Protein AF-A0A7J7FNK5-F1 (afdb_monomer_lite)

Radius of gyration: 16.7 Å; chains: 1; bounding box: 41×37×52 Å

Secondary structure (DSSP, 8-state):
---------------PPP-TT-SS------------TTS--EEEEEEEE--SS---GGGSEEEEEEEEEHHHHHTSGGGEEEEEPBPSPEEE-TTT--EEE---TTSPTT----EEEEE--------

Foldseek 3Di:
DDDDDDPPPDDDQDDFDDDPDDPDDDTPDDDDDDDDPPDFAKDKDWDWADPDPDPDRVVTHTLFMDIDTLCQQCVDVQSKDKDFGADADFDQDPPPSDTDGDPDVPDDPPDRSDIDMDHDDDDPPPD

Sequence (127 aa):
MAPRSTPHLLLQFGRTEVIDNTLNPDFVRKFIVDYFFEEKQNLRFDLYDVDSKSPDLSKHDFLGQAFCTLGEIVGSPGSRLEKPLMIGAFSLNSRTGKPMPAVSNGGVPGKKCGTIILSAEELSNCR

InterPro domains:
  IPR000008 C2 domain [PF00168] (13-76)
  IPR000008 C2 domain [PS50004] (1-85)
  IPR035892 C2 domain superfamily [G3DSA:2.60.40.150] (6-118)
  IPR035892 C2 domain superfamily [SSF49562] (12-86)
  IPR045052 Copine [PTHR10857] (10-126)

Organism: Diceros bicornis minor (NCBI:txid77932)

pLDDT: mean 79.08, std 20.93, range [33.34, 98.0]

Structure (mmCIF, N/CA/C/O backbone):
data_AF-A0A7J7FNK5-F1
#
_entry.id   AF-A0A7J7FNK5-F1
#
loop_
_atom_site.group_PDB
_atom_site.id
_atom_site.type_symbol
_atom_site.label_atom_id
_atom_site.label_alt_id
_atom_site.label_comp_id
_atom_site.label_asym_id
_atom_site.label_entity_id
_atom_site.label_seq_id
_atom_site.pdbx_PDB_ins_code
_atom_site.Cartn_x
_atom_site.Cartn_y
_atom_site.Cartn_z
_atom_site.occupancy
_atom_site.B_iso_or_equiv
_atom_site.auth_seq_id
_atom_site.auth_comp_id
_atom_site.auth_asym_id
_atom_site.auth_atom_id
_atom_site.pdbx_PDB_model_num
ATOM 1 N N . MET A 1 1 ? 14.054 -2.914 35.320 1.00 34.34 1 MET A N 1
ATOM 2 C CA . MET A 1 1 ? 14.992 -2.318 34.341 1.00 34.34 1 MET A CA 1
ATOM 3 C C . MET A 1 1 ? 14.877 -3.106 33.045 1.00 34.34 1 MET A C 1
ATOM 5 O O . MET A 1 1 ? 15.407 -4.203 32.983 1.00 34.34 1 MET A O 1
ATOM 9 N N . ALA A 1 2 ? 14.138 -2.610 32.052 1.00 33.34 2 ALA A N 1
ATOM 10 C CA . ALA A 1 2 ? 14.113 -3.215 30.716 1.00 33.34 2 ALA A CA 1
ATOM 11 C C . ALA A 1 2 ? 15.176 -2.523 29.841 1.00 33.34 2 ALA A C 1
ATOM 13 O O . ALA A 1 2 ? 15.239 -1.288 29.859 1.00 33.34 2 ALA A O 1
ATOM 14 N N . PRO A 1 3 ? 16.047 -3.254 29.124 1.00 47.50 3 PRO A N 1
ATOM 15 C CA . PRO A 1 3 ? 17.079 -2.623 28.321 1.00 47.50 3 PRO A CA 1
ATOM 16 C C . PRO A 1 3 ? 16.532 -2.181 26.953 1.00 47.50 3 PRO A C 1
ATOM 18 O O . PRO A 1 3 ? 15.909 -2.948 26.232 1.00 47.50 3 PRO A O 1
ATOM 21 N N . ARG A 1 4 ? 16.795 -0.908 26.641 1.00 41.38 4 ARG A N 1
ATOM 22 C CA . ARG A 1 4 ? 17.259 -0.344 25.358 1.00 41.38 4 ARG A CA 1
ATOM 23 C C . ARG A 1 4 ? 16.760 -1.010 24.060 1.00 41.38 4 ARG A C 1
ATOM 25 O O . ARG A 1 4 ? 17.286 -2.031 23.642 1.00 41.38 4 ARG A O 1
ATOM 32 N N . SER A 1 5 ? 15.845 -0.309 23.382 1.00 45.31 5 SER A N 1
ATOM 33 C CA . SER A 1 5 ? 15.759 -0.152 21.915 1.00 45.31 5 SER A CA 1
ATOM 34 C C . SER A 1 5 ? 16.302 -1.313 21.065 1.00 45.31 5 SER A C 1
ATOM 36 O O . SER A 1 5 ? 17.378 -1.210 20.473 1.00 45.31 5 SER A O 1
ATOM 38 N N . THR A 1 6 ? 15.540 -2.395 20.943 1.00 37.69 6 THR A N 1
ATOM 39 C CA . THR A 1 6 ? 15.701 -3.324 19.820 1.00 37.69 6 THR A CA 1
ATOM 40 C C . THR A 1 6 ? 15.291 -2.602 18.531 1.00 37.69 6 THR A C 1
ATOM 42 O O . THR A 1 6 ? 14.190 -2.041 18.506 1.00 37.69 6 THR A O 1
ATOM 45 N N . PRO A 1 7 ? 16.108 -2.584 17.459 1.00 42.12 7 PRO A N 1
ATOM 46 C CA . PRO A 1 7 ? 15.609 -2.168 16.154 1.00 42.12 7 PRO A CA 1
ATOM 47 C C . PRO A 1 7 ? 14.445 -3.100 15.820 1.00 42.12 7 PRO A C 1
ATOM 49 O O . PRO A 1 7 ? 14.579 -4.315 15.952 1.00 42.12 7 PRO A O 1
ATOM 52 N N . HIS A 1 8 ? 13.282 -2.543 15.490 1.00 47.66 8 HIS A N 1
ATOM 53 C CA . HIS A 1 8 ? 12.117 -3.333 15.112 1.00 47.66 8 HIS A CA 1
ATOM 54 C C . HIS A 1 8 ? 12.520 -4.264 13.959 1.00 47.66 8 HIS A C 1
ATOM 56 O O . HIS A 1 8 ? 12.704 -3.805 12.833 1.00 47.66 8 HIS A O 1
ATOM 62 N N . LEU A 1 9 ? 12.722 -5.551 14.256 1.00 58.06 9 LEU A N 1
ATOM 63 C CA . LEU A 1 9 ? 12.906 -6.602 13.263 1.00 58.06 9 LEU A CA 1
ATOM 64 C C . LEU A 1 9 ? 11.607 -6.661 12.465 1.00 58.06 9 LEU A C 1
ATOM 66 O O . LEU A 1 9 ? 10.619 -7.246 12.899 1.00 58.06 9 LEU A O 1
ATOM 70 N N . LEU A 1 10 ? 11.585 -5.970 11.331 1.00 67.62 10 LEU A N 1
ATOM 71 C CA . LEU A 1 10 ? 10.506 -6.086 10.368 1.00 67.62 10 LEU A CA 1
ATOM 72 C C . LEU A 1 10 ? 10.625 -7.472 9.741 1.00 67.62 10 LEU A C 1
ATOM 74 O O . LEU A 1 10 ? 11.564 -7.742 8.995 1.00 67.62 10 LEU A O 1
ATOM 78 N N . LEU A 1 11 ? 9.698 -8.359 10.088 1.00 82.50 11 LEU A N 1
ATOM 79 C CA . LEU A 1 11 ? 9.564 -9.648 9.427 1.00 82.50 11 LEU A CA 1
ATOM 80 C C . LEU A 1 11 ? 8.847 -9.431 8.093 1.00 82.50 11 LEU A C 1
ATOM 82 O O . LEU A 1 11 ? 7.787 -8.805 8.050 1.00 82.50 11 LEU A O 1
ATOM 86 N N . GLN A 1 12 ? 9.408 -9.958 7.007 1.00 88.19 12 GLN A N 1
ATOM 87 C CA . GLN A 1 12 ? 8.719 -9.947 5.724 1.00 88.19 12 GLN A CA 1
ATOM 88 C C . GLN A 1 12 ? 7.492 -10.865 5.800 1.00 88.19 12 GLN A C 1
ATOM 90 O O . GLN A 1 12 ? 7.631 -12.081 5.905 1.00 88.19 12 GLN A O 1
ATOM 95 N N . PHE A 1 13 ? 6.297 -10.277 5.719 1.00 92.38 13 PHE A N 1
ATOM 96 C CA . PHE A 1 13 ? 5.039 -11.027 5.710 1.00 92.38 13 PHE A CA 1
ATOM 97 C C . PHE A 1 13 ? 4.787 -11.722 4.365 1.00 92.38 13 PHE A C 1
ATOM 99 O O . PHE A 1 13 ? 4.307 -12.850 4.306 1.00 92.38 13 PHE A O 1
ATOM 106 N N . GLY A 1 14 ? 5.134 -11.058 3.264 1.00 94.06 14 GLY A N 1
ATOM 107 C CA . GLY A 1 14 ? 4.942 -11.600 1.929 1.00 94.06 14 GLY A CA 1
ATOM 108 C C . GLY A 1 14 ? 5.499 -10.696 0.837 1.00 94.06 14 GLY A C 1
ATOM 109 O O . GLY A 1 14 ? 6.154 -9.690 1.115 1.00 94.06 14 GLY A O 1
ATOM 110 N N . ARG A 1 15 ? 5.279 -11.095 -0.416 1.00 95.19 15 ARG A N 1
ATOM 111 C CA . ARG A 1 15 ? 5.664 -10.354 -1.622 1.00 95.19 15 ARG A CA 1
ATOM 112 C C . ARG A 1 15 ? 4.600 -10.569 -2.692 1.00 95.19 15 ARG A C 1
ATOM 114 O O . ARG A 1 15 ? 4.056 -11.671 -2.790 1.00 95.19 15 ARG A O 1
ATOM 121 N N . THR A 1 16 ? 4.284 -9.523 -3.442 1.00 96.06 16 THR A N 1
ATOM 122 C CA . THR A 1 16 ? 3.404 -9.604 -4.611 1.00 96.06 16 THR A CA 1
ATOM 123 C C . THR A 1 16 ? 4.135 -10.253 -5.786 1.00 96.06 16 THR A C 1
ATOM 125 O O . THR A 1 16 ? 5.338 -10.528 -5.729 1.00 96.06 16 THR A O 1
ATOM 128 N N . GLU A 1 17 ? 3.398 -10.516 -6.855 1.00 95.50 17 GLU A N 1
ATOM 129 C CA . GLU A 1 17 ? 3.953 -10.779 -8.174 1.00 95.50 17 GLU A CA 1
ATOM 130 C C . GLU A 1 17 ? 4.713 -9.564 -8.731 1.00 95.50 17 GLU A C 1
ATOM 132 O O . GLU A 1 17 ? 4.522 -8.424 -8.297 1.00 95.50 17 GLU A O 1
ATOM 137 N N . VAL A 1 18 ? 5.578 -9.835 -9.708 1.00 94.31 18 VAL A N 1
ATOM 138 C CA . VAL A 1 18 ? 6.236 -8.812 -10.526 1.00 94.31 18 VAL A CA 1
ATOM 139 C C . VAL A 1 18 ? 5.360 -8.562 -11.748 1.00 94.31 18 VAL A C 1
ATOM 141 O O . VAL A 1 18 ? 4.892 -9.518 -12.368 1.00 94.31 18 VAL A O 1
ATOM 144 N N . ILE A 1 19 ? 5.134 -7.292 -12.079 1.00 93.50 19 ILE A N 1
ATOM 145 C CA . ILE A 1 19 ? 4.358 -6.886 -13.252 1.00 93.50 19 ILE A CA 1
ATOM 146 C C . ILE A 1 19 ? 5.293 -6.143 -14.201 1.00 93.50 19 ILE A C 1
ATOM 148 O O . ILE A 1 19 ? 5.804 -5.077 -13.861 1.00 93.50 19 ILE A O 1
ATOM 152 N N . ASP A 1 20 ? 5.507 -6.711 -15.384 1.00 90.81 20 ASP A N 1
ATOM 153 C CA . ASP A 1 20 ? 6.451 -6.174 -16.362 1.00 90.81 20 ASP A CA 1
ATOM 154 C C . ASP A 1 20 ? 5.893 -4.925 -17.066 1.00 90.81 20 ASP A C 1
ATOM 156 O O . ASP A 1 20 ? 4.735 -4.890 -17.489 1.00 90.81 20 ASP A O 1
ATOM 160 N N . ASN A 1 21 ? 6.757 -3.926 -17.275 1.00 87.81 21 ASN A N 1
ATOM 161 C CA . ASN A 1 21 ? 6.528 -2.776 -18.162 1.00 87.81 21 ASN A CA 1
ATOM 162 C C . ASN A 1 21 ? 5.271 -1.933 -17.857 1.00 87.81 21 ASN A C 1
ATOM 164 O O . ASN A 1 21 ? 4.571 -1.501 -18.776 1.00 87.81 21 ASN A O 1
ATOM 168 N N . THR A 1 22 ? 4.992 -1.646 -16.581 1.00 90.81 22 THR A N 1
ATOM 169 C CA . THR A 1 22 ? 3.896 -0.746 -16.182 1.00 90.81 22 THR A CA 1
ATOM 170 C C . THR A 1 22 ? 4.341 0.320 -15.182 1.00 90.81 22 THR A C 1
ATOM 172 O O . THR A 1 22 ? 5.050 0.038 -14.223 1.00 90.81 22 THR A O 1
ATOM 175 N N . LEU A 1 23 ? 3.875 1.557 -15.380 1.00 89.88 23 LEU A N 1
ATOM 176 C CA . LEU A 1 23 ? 4.042 2.652 -14.413 1.00 89.88 23 LEU A CA 1
ATOM 177 C C . LEU A 1 23 ? 2.967 2.645 -13.314 1.00 89.88 23 LEU A C 1
ATOM 179 O O . LEU A 1 23 ? 3.118 3.330 -12.308 1.00 89.88 23 LEU A O 1
ATOM 183 N N . ASN A 1 24 ? 1.875 1.903 -13.518 1.00 93.12 24 ASN A N 1
ATOM 184 C CA . ASN A 1 24 ? 0.744 1.811 -12.596 1.00 93.12 24 ASN A CA 1
ATOM 185 C C . ASN A 1 24 ? 0.387 0.327 -12.405 1.00 93.12 24 ASN A C 1
ATOM 187 O O . ASN A 1 24 ? -0.592 -0.142 -12.990 1.00 93.12 24 ASN A O 1
ATOM 191 N N . PRO A 1 25 ? 1.223 -0.445 -11.687 1.00 94.44 25 PRO A N 1
ATOM 192 C CA . PRO A 1 25 ? 0.953 -1.855 -11.438 1.00 94.44 25 PRO A CA 1
ATOM 193 C C . PRO A 1 25 ? -0.321 -2.033 -10.604 1.00 94.44 25 PRO A C 1
ATOM 195 O O . PRO A 1 25 ? -0.513 -1.339 -9.606 1.00 94.44 25 PRO A O 1
ATOM 198 N N . ASP A 1 26 ? -1.161 -2.986 -11.006 1.00 96.00 26 ASP A N 1
ATOM 199 C CA . ASP A 1 26 ? -2.331 -3.440 -10.250 1.00 96.00 26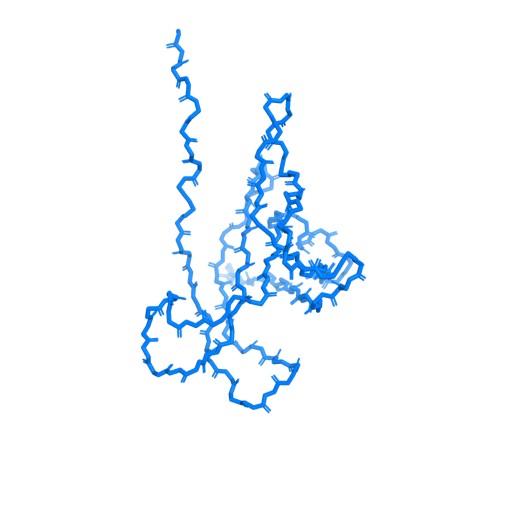 ASP A CA 1
ATOM 200 C C . ASP A 1 26 ? -2.098 -4.888 -9.809 1.00 96.00 26 ASP A C 1
ATOM 202 O O . ASP A 1 26 ? -2.088 -5.806 -10.631 1.00 96.00 26 ASP A O 1
ATOM 206 N N . PHE A 1 27 ? -1.809 -5.075 -8.520 1.00 96.31 27 PHE A N 1
ATOM 207 C CA . PHE A 1 27 ? -1.425 -6.371 -7.965 1.00 96.31 27 PHE A CA 1
ATOM 208 C C . PHE A 1 27 ? -2.661 -7.200 -7.616 1.00 96.31 27 PHE A C 1
ATOM 210 O O . PHE A 1 27 ? -3.535 -6.769 -6.867 1.00 96.31 27 PHE A O 1
ATOM 217 N N . VAL A 1 28 ? -2.691 -8.439 -8.092 1.00 95.75 28 VAL A N 1
ATOM 218 C CA . VAL A 1 28 ? -3.774 -9.397 -7.865 1.00 95.75 28 VAL A CA 1
ATOM 219 C C . VAL A 1 28 ? -3.553 -10.188 -6.576 1.00 95.75 28 VAL A C 1
ATOM 221 O O . VAL A 1 28 ? -4.516 -10.628 -5.939 1.00 95.75 28 VAL A O 1
ATOM 224 N N . ARG A 1 29 ? -2.296 -10.397 -6.157 1.00 95.38 29 ARG A N 1
ATOM 225 C CA . ARG A 1 29 ? -2.000 -11.151 -4.934 1.00 95.38 29 ARG A CA 1
ATOM 226 C C . ARG A 1 29 ? -2.540 -10.440 -3.690 1.00 95.38 29 ARG A C 1
ATOM 228 O O . ARG A 1 29 ? -2.089 -9.359 -3.325 1.00 95.38 29 ARG A O 1
ATOM 235 N N . LYS A 1 30 ? -3.438 -11.123 -2.977 1.00 94.94 30 LYS A N 1
ATOM 236 C CA . LYS A 1 30 ? -3.984 -10.696 -1.682 1.00 94.94 30 LYS A CA 1
ATOM 237 C C . LYS A 1 30 ? -3.220 -11.330 -0.513 1.00 94.94 30 LYS A C 1
ATOM 239 O O . LYS A 1 30 ? -2.709 -12.448 -0.622 1.00 94.94 30 LYS A O 1
ATOM 244 N N . PHE A 1 31 ? -3.177 -10.626 0.616 1.00 95.31 31 PHE A N 1
ATOM 245 C CA . PHE A 1 31 ? -2.603 -11.098 1.878 1.00 95.31 31 PHE A CA 1
ATOM 246 C C . PHE A 1 31 ? -3.714 -11.265 2.914 1.00 95.31 31 PHE A C 1
ATOM 248 O O . PHE A 1 31 ? -4.497 -10.343 3.126 1.00 95.31 31 PHE A O 1
ATOM 255 N N . ILE A 1 32 ? -3.776 -12.433 3.555 1.00 95.12 32 ILE A N 1
ATOM 256 C CA . ILE A 1 32 ? -4.713 -12.698 4.653 1.00 95.12 32 ILE A CA 1
ATOM 257 C C . ILE A 1 32 ? -4.026 -12.288 5.949 1.00 95.12 32 ILE A C 1
ATOM 259 O O . ILE A 1 32 ? -2.962 -12.818 6.259 1.00 95.12 32 ILE A O 1
ATOM 263 N N . VAL A 1 33 ? -4.612 -11.343 6.677 1.00 93.00 33 VAL A N 1
ATOM 264 C CA . VAL A 1 33 ? -4.069 -10.828 7.937 1.00 93.00 33 VAL A CA 1
ATOM 265 C C . VAL A 1 33 ? -5.194 -10.780 8.959 1.00 93.00 33 VAL A C 1
ATOM 267 O O . VAL A 1 33 ? -6.239 -10.190 8.689 1.00 93.00 33 VAL A O 1
ATOM 270 N N . ASP A 1 34 ? -4.973 -11.380 10.126 1.00 93.31 34 ASP A N 1
ATOM 271 C CA . ASP A 1 34 ? -5.909 -11.285 11.244 1.00 93.31 34 ASP A CA 1
ATOM 272 C C . ASP A 1 34 ? -5.933 -9.850 11.776 1.00 93.31 34 ASP A C 1
ATOM 274 O O . ASP A 1 34 ? -4.881 -9.251 12.013 1.00 93.31 34 ASP A O 1
ATOM 278 N N . TYR A 1 35 ? -7.126 -9.288 11.955 1.00 93.06 35 TYR A N 1
ATOM 279 C CA . TYR A 1 35 ? -7.305 -7.935 12.473 1.00 93.06 35 TYR A CA 1
ATOM 280 C C . TYR A 1 35 ? -7.675 -7.965 13.960 1.00 93.06 35 TYR A C 1
ATOM 282 O O . TYR A 1 35 ? -8.698 -8.537 14.333 1.00 93.06 35 TYR A O 1
ATOM 290 N N . PHE A 1 36 ? -6.863 -7.304 14.788 1.00 94.12 36 PHE A N 1
ATOM 291 C CA . PHE A 1 36 ? -7.090 -7.131 16.225 1.00 94.12 36 PHE A CA 1
ATOM 292 C C . PHE A 1 36 ? -7.309 -5.641 16.514 1.00 94.12 36 PHE A C 1
ATOM 294 O O . PHE A 1 36 ? -6.386 -4.833 16.394 1.00 94.12 36 PHE A O 1
ATOM 301 N N . PHE A 1 37 ? -8.540 -5.250 16.858 1.00 91.31 37 PHE A N 1
ATOM 302 C CA . PHE A 1 37 ? -8.924 -3.837 16.997 1.00 91.31 37 PHE A CA 1
ATOM 303 C C . PHE A 1 37 ? -8.243 -3.142 18.186 1.00 91.31 37 PHE A C 1
ATOM 305 O O . PHE A 1 37 ? -8.092 -1.920 18.203 1.00 91.31 37 PHE A O 1
ATOM 312 N N . GLU A 1 38 ? -7.839 -3.921 19.183 1.00 92.44 38 GLU A N 1
ATOM 313 C CA . GLU A 1 38 ? -7.136 -3.496 20.383 1.00 92.44 38 GLU A CA 1
ATOM 314 C C . GLU A 1 38 ? -5.623 -3.321 20.166 1.00 92.44 38 GLU A C 1
ATOM 316 O O . GLU A 1 38 ? -4.955 -2.696 20.995 1.00 92.44 38 GLU A O 1
ATOM 321 N N . GLU A 1 39 ? -5.075 -3.826 19.053 1.00 91.38 39 GLU A N 1
ATOM 322 C CA . GLU A 1 39 ? -3.643 -3.792 18.767 1.00 91.38 39 GLU A CA 1
ATOM 323 C C . GLU A 1 39 ? -3.266 -2.804 17.661 1.00 91.38 39 GLU A C 1
ATOM 325 O O . GLU A 1 39 ? -3.925 -2.636 16.633 1.00 91.38 39 GLU A O 1
ATOM 330 N N . LYS A 1 40 ? -2.095 -2.179 17.822 1.00 92.62 40 LYS A N 1
ATOM 331 C CA . LYS A 1 40 ? -1.491 -1.369 16.764 1.00 92.62 40 LYS A CA 1
ATOM 332 C C . LYS A 1 40 ? -0.633 -2.238 15.842 1.00 92.62 40 LYS A C 1
ATOM 334 O O . LYS A 1 40 ? 0.584 -2.325 16.002 1.00 92.62 40 LYS A O 1
ATOM 339 N N . GLN A 1 41 ? -1.268 -2.826 14.836 1.00 94.12 41 GLN A N 1
ATOM 340 C CA . GLN A 1 41 ? -0.608 -3.665 13.833 1.00 94.12 41 GLN A CA 1
ATOM 341 C C . GLN A 1 41 ? 0.069 -2.795 12.757 1.00 94.12 41 GLN A C 1
ATOM 343 O O . GLN A 1 41 ? -0.588 -2.315 11.834 1.00 94.12 41 GLN A O 1
ATOM 348 N N . ASN A 1 42 ? 1.373 -2.533 12.900 1.00 94.06 42 ASN A N 1
ATOM 349 C CA . ASN A 1 42 ? 2.141 -1.694 11.968 1.00 94.06 42 ASN A CA 1
ATOM 350 C C . ASN A 1 42 ? 2.520 -2.468 10.695 1.00 94.06 42 ASN A C 1
ATOM 352 O O . ASN A 1 42 ? 3.096 -3.550 10.776 1.00 94.06 42 ASN A O 1
ATOM 356 N N . LEU A 1 43 ? 2.281 -1.865 9.533 1.00 94.56 43 LEU A N 1
ATOM 357 C CA . LEU A 1 43 ? 2.605 -2.389 8.211 1.00 94.56 43 LEU A CA 1
ATOM 358 C C . LEU A 1 43 ? 3.590 -1.461 7.495 1.00 94.56 43 LEU A C 1
ATOM 360 O O . LEU A 1 43 ? 3.494 -0.231 7.565 1.00 94.56 43 LEU A O 1
ATOM 364 N N . ARG A 1 44 ? 4.529 -2.074 6.776 1.00 94.12 44 ARG A N 1
ATOM 365 C CA . ARG A 1 44 ? 5.474 -1.397 5.890 1.00 94.12 44 ARG A CA 1
ATOM 366 C C . ARG A 1 44 ? 5.399 -2.034 4.512 1.00 94.12 44 ARG A C 1
ATOM 368 O O . ARG A 1 44 ? 5.462 -3.254 4.396 1.00 94.12 44 ARG A O 1
ATOM 375 N N . PHE A 1 45 ? 5.317 -1.190 3.497 1.00 94.94 45 PHE A N 1
ATOM 376 C CA . PHE A 1 45 ? 5.319 -1.580 2.096 1.00 94.94 45 PHE A CA 1
ATOM 377 C C . PHE A 1 45 ? 6.558 -0.984 1.446 1.00 94.94 45 PHE A C 1
ATOM 379 O O . PHE A 1 45 ? 6.721 0.234 1.484 1.00 94.94 45 PHE A O 1
ATOM 386 N N . ASP A 1 46 ? 7.401 -1.833 0.866 1.00 93.81 46 ASP A N 1
ATOM 387 C CA . ASP A 1 46 ? 8.592 -1.435 0.119 1.00 93.81 46 ASP A CA 1
ATOM 388 C C . ASP A 1 46 ? 8.372 -1.771 -1.361 1.00 93.81 46 ASP A C 1
ATOM 390 O O . ASP A 1 46 ? 8.032 -2.908 -1.696 1.00 93.81 46 ASP A O 1
ATOM 394 N N . LEU A 1 47 ? 8.538 -0.780 -2.238 1.00 93.12 47 LEU A N 1
ATOM 395 C CA . LEU A 1 47 ? 8.393 -0.919 -3.686 1.00 93.12 47 LEU A CA 1
ATOM 396 C C . LEU A 1 47 ? 9.762 -0.921 -4.362 1.00 93.12 47 LEU A C 1
ATOM 398 O O . LEU A 1 47 ? 10.631 -0.110 -4.036 1.00 93.12 47 LEU A O 1
ATOM 402 N N . TYR A 1 48 ? 9.909 -1.812 -5.337 1.00 92.44 48 TYR A N 1
ATOM 403 C CA . TYR A 1 48 ? 11.137 -2.015 -6.094 1.00 92.44 48 TYR A CA 1
ATOM 404 C C . TYR A 1 48 ? 10.833 -2.107 -7.588 1.00 92.44 48 TYR A C 1
ATOM 406 O O . TYR A 1 48 ? 9.818 -2.697 -7.962 1.00 92.44 48 TYR A O 1
ATOM 414 N N . ASP A 1 49 ? 11.726 -1.562 -8.407 1.00 90.94 49 ASP A N 1
ATOM 415 C CA . ASP A 1 49 ? 11.812 -1.833 -9.839 1.00 90.94 49 ASP A CA 1
ATOM 416 C C . ASP A 1 49 ? 12.673 -3.081 -10.054 1.00 90.94 49 ASP A C 1
ATOM 418 O O . ASP A 1 49 ? 13.762 -3.212 -9.492 1.00 90.94 49 ASP A O 1
ATOM 422 N N . VAL A 1 50 ? 12.140 -4.060 -10.779 1.00 91.75 50 VAL A N 1
ATOM 423 C CA . VAL A 1 50 ? 12.722 -5.403 -10.853 1.00 91.75 50 VAL A CA 1
ATOM 424 C C . VAL A 1 50 ? 13.500 -5.558 -12.155 1.00 91.75 50 VAL A C 1
ATOM 426 O O . VAL A 1 50 ? 12.953 -5.952 -13.179 1.00 91.75 50 VAL A O 1
ATOM 429 N N . ASP A 1 51 ? 14.813 -5.343 -12.089 1.00 85.00 51 ASP A N 1
ATOM 430 C CA . ASP A 1 51 ? 15.703 -5.420 -13.264 1.00 85.00 51 ASP A CA 1
ATOM 431 C C . ASP A 1 51 ? 16.148 -6.840 -13.650 1.00 85.00 51 ASP A C 1
ATOM 433 O O . ASP A 1 51 ? 16.804 -7.062 -14.671 1.00 85.00 51 ASP A O 1
ATOM 437 N N . SER A 1 52 ? 15.875 -7.836 -12.803 1.00 89.44 52 SER A N 1
ATOM 438 C CA . SER A 1 52 ? 16.355 -9.202 -13.017 1.00 89.44 52 SER A CA 1
ATOM 439 C C . SER A 1 52 ? 15.448 -10.251 -12.386 1.00 89.44 52 SER A C 1
ATOM 441 O O . SER A 1 52 ? 14.596 -9.958 -11.557 1.00 89.44 52 SER A O 1
ATOM 443 N N . LYS A 1 53 ? 15.678 -11.524 -12.719 1.00 86.69 53 LYS A N 1
ATOM 444 C CA . LYS A 1 53 ? 14.968 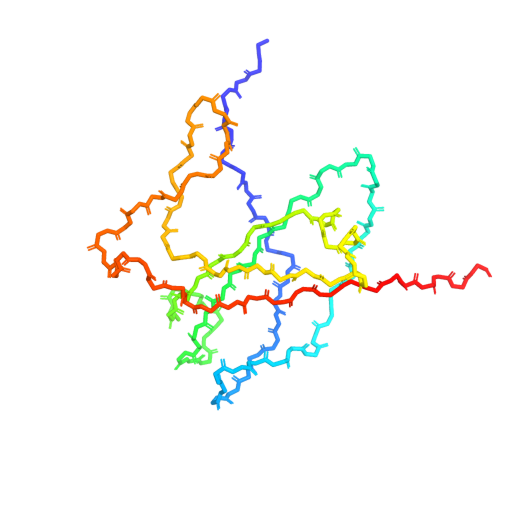-12.658 -12.100 1.00 86.69 53 LYS A CA 1
ATOM 445 C C . LYS A 1 53 ? 15.494 -13.025 -10.705 1.00 86.69 53 LYS A C 1
ATOM 447 O O . LYS A 1 53 ? 15.097 -14.051 -10.156 1.00 86.69 53 LYS A O 1
ATOM 452 N N . SER A 1 54 ? 16.450 -12.270 -10.156 1.00 91.00 54 SER A N 1
ATOM 453 C CA . SER A 1 54 ? 17.005 -12.574 -8.838 1.00 91.00 54 SER A CA 1
ATOM 454 C C . SER A 1 54 ? 15.954 -12.303 -7.756 1.00 91.00 54 SER A C 1
ATOM 456 O O . SER A 1 54 ? 15.259 -11.305 -7.834 1.00 91.00 54 SER A O 1
ATOM 458 N N . PRO A 1 55 ? 15.824 -13.144 -6.718 1.00 86.81 55 PRO A N 1
ATOM 459 C CA . PRO A 1 55 ? 14.948 -12.822 -5.589 1.00 86.81 55 PRO A CA 1
ATOM 460 C C . PRO A 1 55 ? 15.558 -11.768 -4.646 1.00 86.81 55 PRO A C 1
ATOM 462 O O . PRO A 1 55 ? 14.860 -11.244 -3.774 1.00 86.81 55 PRO A O 1
ATOM 465 N N . ASP A 1 56 ? 16.853 -11.487 -4.806 1.00 88.75 56 ASP A N 1
ATOM 466 C CA . ASP A 1 56 ? 17.662 -10.596 -3.980 1.00 88.75 56 ASP A CA 1
ATOM 467 C C . ASP A 1 56 ? 17.321 -9.120 -4.231 1.00 88.75 56 ASP A C 1
ATOM 469 O O . ASP A 1 56 ? 17.640 -8.559 -5.277 1.00 88.75 56 ASP A O 1
ATOM 473 N N . LEU A 1 57 ? 16.705 -8.488 -3.228 1.00 88.00 57 LEU A N 1
ATOM 474 C CA . LEU A 1 57 ? 16.286 -7.085 -3.255 1.00 88.00 57 LEU A CA 1
ATOM 475 C C . LEU A 1 57 ? 17.432 -6.088 -3.422 1.00 88.00 57 LEU A C 1
ATOM 477 O O . LEU A 1 57 ? 17.187 -4.968 -3.853 1.00 88.00 57 LEU A O 1
ATOM 481 N N . SER A 1 58 ? 18.670 -6.471 -3.103 1.00 87.94 58 SER A N 1
ATOM 482 C CA . SER A 1 58 ? 19.824 -5.585 -3.285 1.00 87.94 58 SER A CA 1
ATOM 483 C C . SER A 1 58 ? 20.203 -5.368 -4.755 1.00 87.94 58 SER A C 1
ATOM 485 O O . SER A 1 58 ? 20.987 -4.470 -5.052 1.00 87.94 58 SER A O 1
ATOM 487 N N . LYS A 1 59 ? 19.647 -6.172 -5.672 1.00 88.31 59 LYS A N 1
ATOM 488 C CA . LYS A 1 59 ? 19.879 -6.095 -7.124 1.00 88.31 59 LYS A CA 1
ATOM 489 C C . LYS A 1 59 ? 18.762 -5.379 -7.885 1.00 88.31 59 LYS A C 1
ATOM 491 O O . LYS A 1 59 ? 18.689 -5.512 -9.103 1.00 88.31 59 LYS A O 1
ATOM 496 N N . HIS A 1 60 ? 17.867 -4.721 -7.161 1.00 89.06 60 HIS A N 1
ATOM 497 C CA . HIS A 1 60 ? 16.685 -4.057 -7.690 1.00 89.06 60 HIS A CA 1
ATOM 498 C C . HIS A 1 60 ? 16.653 -2.619 -7.198 1.00 89.06 60 HIS A C 1
ATOM 500 O O . HIS A 1 60 ? 17.035 -2.345 -6.054 1.00 89.06 60 HIS A O 1
ATOM 506 N N . ASP A 1 61 ? 16.153 -1.717 -8.030 1.00 90.00 61 ASP A N 1
ATOM 507 C CA . ASP A 1 61 ? 16.083 -0.308 -7.674 1.00 90.00 61 ASP A CA 1
ATOM 508 C C . ASP A 1 61 ? 14.936 -0.051 -6.694 1.00 90.00 61 ASP A C 1
ATOM 510 O O . ASP A 1 61 ? 13.770 -0.350 -6.942 1.00 90.00 61 ASP A O 1
ATOM 514 N N . PHE A 1 62 ? 15.253 0.515 -5.531 1.00 90.19 62 PHE A N 1
ATOM 515 C CA . PHE A 1 62 ? 14.245 0.871 -4.538 1.00 90.19 62 PHE A CA 1
ATOM 516 C C . PHE A 1 62 ? 13.507 2.151 -4.949 1.00 90.19 62 PHE A C 1
ATOM 518 O O . PHE A 1 62 ? 14.100 3.230 -5.015 1.00 90.19 62 PHE A O 1
ATOM 525 N N . LEU A 1 63 ? 12.195 2.045 -5.161 1.00 90.19 63 LEU A N 1
ATOM 526 C CA . LEU A 1 63 ? 11.355 3.155 -5.621 1.00 90.19 63 LEU A CA 1
ATOM 527 C C . LEU A 1 63 ? 10.780 3.980 -4.468 1.00 90.19 63 LEU A C 1
ATOM 529 O O . LEU A 1 63 ? 10.532 5.179 -4.610 1.00 90.19 63 LEU A O 1
ATOM 533 N N . GLY A 1 64 ? 10.564 3.352 -3.314 1.00 91.75 64 GLY A N 1
ATOM 534 C CA . GLY A 1 64 ? 10.051 4.029 -2.134 1.00 91.75 64 GLY A CA 1
ATOM 535 C C . GLY A 1 64 ? 9.310 3.105 -1.185 1.00 91.75 64 GLY A C 1
ATOM 536 O O . GLY A 1 64 ? 9.128 1.916 -1.433 1.00 91.75 64 GLY A O 1
ATOM 537 N N . GLN A 1 65 ? 8.871 3.687 -0.075 1.00 92.88 65 GLN A N 1
ATOM 538 C CA . GLN A 1 65 ? 8.167 2.964 0.978 1.00 92.88 65 GLN A CA 1
ATOM 539 C C . GLN A 1 65 ? 6.981 3.741 1.528 1.00 92.88 65 GLN A C 1
ATOM 541 O O . GLN A 1 65 ? 6.965 4.974 1.521 1.00 92.88 65 GLN A O 1
ATOM 546 N N . ALA A 1 66 ? 6.013 3.007 2.064 1.00 92.38 66 ALA A N 1
ATOM 547 C CA . ALA A 1 66 ? 4.886 3.550 2.803 1.00 92.38 66 ALA A CA 1
ATOM 548 C C . ALA A 1 66 ? 4.704 2.809 4.131 1.00 92.38 66 ALA A C 1
ATOM 550 O O . ALA A 1 66 ? 4.925 1.603 4.233 1.00 92.38 66 ALA A O 1
ATOM 551 N N . PHE A 1 67 ? 4.270 3.552 5.148 1.00 93.25 67 PHE A N 1
ATOM 552 C CA . PHE A 1 67 ? 3.969 3.038 6.480 1.00 93.25 67 PHE A CA 1
ATOM 553 C C . PHE A 1 67 ? 2.527 3.380 6.822 1.00 93.25 67 PHE A C 1
ATOM 555 O O . PHE A 1 67 ? 2.084 4.514 6.617 1.00 93.25 67 PHE A O 1
ATOM 562 N N . CYS A 1 68 ? 1.814 2.409 7.370 1.00 94.62 68 CYS A N 1
ATOM 563 C CA . CYS A 1 68 ? 0.504 2.611 7.974 1.00 94.62 68 CYS A CA 1
ATOM 564 C C . CYS A 1 68 ? 0.225 1.489 8.976 1.00 94.62 68 CYS A C 1
ATOM 566 O O . CYS A 1 68 ? 1.010 0.551 9.099 1.00 94.62 68 CYS A O 1
ATOM 568 N N . THR A 1 69 ? -0.866 1.575 9.720 1.00 95.81 69 THR A N 1
ATOM 569 C CA . THR A 1 69 ? -1.388 0.443 10.487 1.00 95.81 69 THR A CA 1
ATOM 570 C C . THR A 1 69 ? -2.481 -0.278 9.706 1.00 95.81 69 THR A C 1
ATOM 572 O O . THR A 1 69 ? -3.149 0.327 8.869 1.00 95.81 69 THR A O 1
ATOM 575 N N . LEU A 1 70 ? -2.722 -1.556 10.014 1.00 95.62 70 LEU A N 1
ATOM 576 C CA . LEU A 1 70 ? -3.886 -2.267 9.472 1.00 95.62 70 LEU A CA 1
ATOM 577 C C . LEU A 1 70 ? -5.187 -1.513 9.802 1.00 95.62 70 LEU A C 1
ATOM 579 O O . LEU A 1 70 ? -6.033 -1.335 8.931 1.00 95.62 70 LEU A O 1
ATOM 583 N N . GLY A 1 71 ? -5.271 -0.967 11.023 1.00 96.06 71 GLY A N 1
ATOM 584 C CA . GLY A 1 71 ? -6.346 -0.082 11.478 1.00 96.06 71 GLY A CA 1
ATOM 585 C C . GLY A 1 71 ? -6.583 1.146 10.585 1.00 96.06 71 GLY A C 1
ATOM 586 O O . GLY A 1 71 ? -7.731 1.505 10.343 1.00 96.06 71 GLY A O 1
ATOM 587 N N . GLU A 1 72 ? -5.523 1.779 10.062 1.00 97.00 72 GLU A N 1
ATOM 588 C CA . GLU A 1 72 ? -5.656 2.902 9.119 1.00 97.00 72 GLU A CA 1
ATOM 589 C C . GLU A 1 72 ? -6.301 2.462 7.795 1.00 97.00 72 GLU A C 1
ATOM 591 O O . GLU A 1 72 ? -7.091 3.218 7.234 1.00 97.00 72 GLU A O 1
ATOM 596 N N . ILE A 1 73 ? -5.994 1.260 7.292 1.00 97.31 73 ILE A N 1
ATOM 597 C CA . ILE A 1 73 ? -6.560 0.755 6.030 1.00 97.31 73 ILE A CA 1
ATOM 598 C C . ILE A 1 73 ? -8.041 0.424 6.218 1.00 97.31 73 ILE A C 1
ATOM 600 O O . ILE A 1 73 ? -8.886 0.956 5.498 1.00 97.31 73 ILE A O 1
ATOM 604 N N . VAL A 1 74 ? -8.362 -0.410 7.213 1.00 96.06 74 VAL A N 1
ATOM 605 C CA . VAL A 1 74 ? -9.741 -0.866 7.456 1.00 96.06 74 VAL A CA 1
ATOM 606 C C . VAL A 1 74 ? -10.667 0.284 7.854 1.00 96.06 74 VAL A C 1
ATOM 608 O O . VAL A 1 74 ? -11.824 0.296 7.447 1.00 96.06 74 VAL A O 1
ATOM 611 N N . GLY A 1 75 ? -10.151 1.273 8.593 1.00 95.31 75 GLY A N 1
ATOM 612 C CA . GLY A 1 75 ? -10.901 2.450 9.036 1.00 95.31 75 GLY A CA 1
ATOM 613 C C . GLY A 1 75 ? -11.015 3.575 8.001 1.00 95.31 75 GLY A C 1
ATOM 614 O O . GLY A 1 75 ? -11.713 4.557 8.257 1.00 95.31 75 GLY A O 1
ATOM 615 N N . SER A 1 76 ? -10.340 3.474 6.851 1.00 97.62 76 SER A N 1
ATOM 616 C CA . SER A 1 76 ? -10.477 4.461 5.772 1.00 97.62 76 SER A CA 1
ATOM 617 C C . SER A 1 76 ? -11.820 4.308 5.042 1.00 97.62 76 SER A C 1
ATOM 619 O O . SER A 1 76 ? -12.351 3.198 4.971 1.00 97.62 76 SER A O 1
ATOM 621 N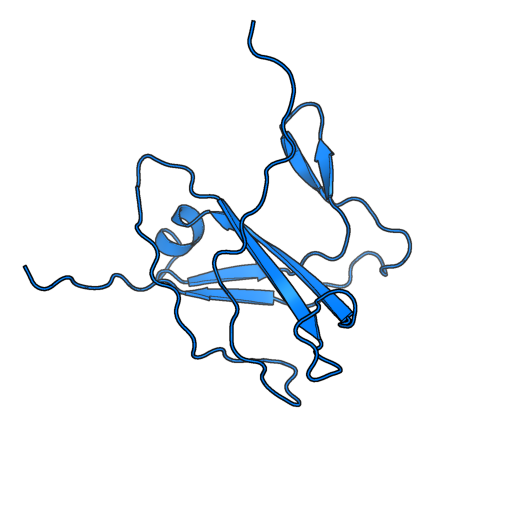 N . PRO A 1 77 ? -12.390 5.385 4.462 1.00 96.62 77 PRO A N 1
ATOM 622 C CA . PRO A 1 77 ? -13.621 5.292 3.677 1.00 96.62 77 PRO A CA 1
ATOM 623 C C . PRO A 1 77 ? -13.522 4.230 2.574 1.00 96.62 77 PRO A C 1
ATOM 625 O O . PRO A 1 77 ? -12.594 4.246 1.767 1.00 96.62 77 PRO A O 1
ATOM 628 N N . GLY A 1 78 ? -14.472 3.291 2.558 1.00 95.88 78 GLY A N 1
ATOM 629 C CA . GLY A 1 78 ? -14.466 2.156 1.627 1.00 95.88 78 GLY A CA 1
ATOM 630 C C . GLY A 1 78 ? -13.310 1.172 1.839 1.00 95.88 78 GLY A C 1
ATOM 631 O O . GLY A 1 78 ? -12.936 0.484 0.895 1.00 95.88 78 GLY A O 1
ATOM 632 N N . SER A 1 79 ? -12.708 1.157 3.035 1.00 96.94 79 SER A N 1
ATOM 633 C CA . SER A 1 79 ? -11.532 0.349 3.386 1.00 96.94 79 SER A CA 1
ATOM 634 C C . SER A 1 79 ? -10.381 0.508 2.386 1.00 96.94 79 SER A C 1
ATOM 636 O O . SER A 1 79 ? -9.643 -0.434 2.099 1.00 96.94 79 SER A O 1
ATOM 638 N N . ARG A 1 80 ? -10.250 1.726 1.841 1.00 97.75 80 ARG A N 1
ATOM 639 C CA . ARG A 1 80 ? -9.288 2.110 0.809 1.00 97.75 80 ARG A CA 1
ATOM 640 C C . ARG A 1 80 ? -8.435 3.275 1.295 1.00 97.75 80 ARG A C 1
ATOM 642 O O . ARG A 1 80 ? -8.930 4.380 1.504 1.00 97.75 80 ARG A O 1
ATOM 649 N N . LEU A 1 81 ? -7.138 3.032 1.427 1.00 98.00 81 LEU A N 1
ATOM 650 C CA . LEU A 1 81 ? -6.156 3.997 1.896 1.00 98.00 81 LEU A CA 1
ATOM 651 C C . LEU A 1 81 ? -5.166 4.352 0.785 1.00 98.00 81 LEU A C 1
ATOM 653 O O . LEU A 1 81 ? -4.492 3.482 0.241 1.00 98.00 81 LEU A O 1
ATOM 657 N N . GLU A 1 82 ? -5.021 5.643 0.504 1.00 97.00 82 GLU A N 1
ATOM 658 C CA . GLU A 1 82 ? -4.004 6.167 -0.412 1.00 97.00 82 GLU A CA 1
ATOM 659 C C . GLU A 1 82 ? -2.859 6.796 0.393 1.00 97.00 82 GLU A C 1
ATOM 661 O O . GLU A 1 82 ? -3.083 7.640 1.267 1.00 97.00 82 GLU A O 1
ATOM 666 N N . LYS A 1 83 ? -1.615 6.387 0.121 1.00 94.69 83 LYS A N 1
ATOM 667 C CA . LYS A 1 83 ? -0.420 6.929 0.786 1.00 94.69 83 LYS A CA 1
ATOM 668 C C . LYS A 1 83 ? 0.649 7.310 -0.238 1.00 94.69 83 LYS A C 1
ATOM 670 O O . LYS A 1 83 ? 0.913 6.545 -1.163 1.00 94.69 83 LYS A O 1
ATOM 675 N N . PRO A 1 84 ? 1.311 8.468 -0.075 1.00 92.75 84 PRO A N 1
ATOM 676 C CA . PRO A 1 84 ? 2.455 8.809 -0.908 1.00 92.75 84 PRO A CA 1
ATOM 677 C C . PRO A 1 84 ? 3.631 7.874 -0.604 1.00 92.75 84 PRO A C 1
ATOM 679 O O . PRO A 1 84 ? 3.878 7.536 0.556 1.00 92.75 84 PRO A O 1
ATOM 682 N N . LEU A 1 85 ? 4.388 7.515 -1.638 1.00 90.50 85 LEU A N 1
ATOM 683 C CA . LEU A 1 85 ? 5.667 6.831 -1.475 1.00 90.50 85 LEU A CA 1
ATOM 684 C C . LEU A 1 85 ? 6.721 7.815 -0.967 1.00 90.50 85 LEU A C 1
ATOM 686 O O . LEU A 1 85 ? 6.882 8.918 -1.496 1.00 90.50 85 LEU A O 1
ATOM 690 N N . MET A 1 86 ? 7.450 7.400 0.063 1.00 86.75 86 MET A N 1
ATOM 691 C CA . MET A 1 86 ? 8.548 8.160 0.645 1.00 86.75 86 MET A CA 1
ATOM 692 C C . MET A 1 86 ? 9.883 7.610 0.139 1.00 86.75 86 MET A C 1
ATOM 694 O O . MET A 1 86 ? 10.148 6.414 0.267 1.00 86.75 86 MET A O 1
ATOM 698 N N . ILE A 1 87 ? 10.732 8.492 -0.395 1.00 75.44 87 ILE A N 1
ATOM 699 C CA . ILE A 1 87 ? 12.131 8.193 -0.728 1.00 75.44 87 ILE A CA 1
ATOM 700 C C . ILE A 1 87 ? 13.022 8.692 0.410 1.00 75.44 87 ILE A C 1
ATOM 702 O O . ILE A 1 87 ? 12.948 9.859 0.792 1.00 75.44 87 ILE A O 1
ATOM 706 N N . GLY A 1 88 ? 13.863 7.803 0.941 1.00 61.06 88 GLY A N 1
ATOM 707 C CA . GLY A 1 88 ? 14.853 8.114 1.973 1.00 61.06 88 GLY A CA 1
ATOM 708 C C . GLY A 1 88 ? 14.854 7.114 3.129 1.00 61.06 88 GLY A C 1
ATOM 709 O O . GLY A 1 88 ? 13.816 6.561 3.505 1.00 61.06 88 GLY A O 1
ATOM 710 N N . ALA A 1 89 ? 16.036 6.885 3.706 1.00 47.50 89 ALA A N 1
ATOM 711 C CA . ALA A 1 89 ? 16.170 6.199 4.987 1.00 47.50 89 ALA A CA 1
ATOM 712 C C . ALA A 1 89 ? 15.449 7.015 6.072 1.00 47.50 89 ALA A C 1
ATOM 714 O O . ALA A 1 89 ? 15.498 8.242 6.069 1.00 47.50 89 ALA A O 1
ATOM 715 N N . PHE A 1 90 ? 14.767 6.368 7.014 1.00 52.44 90 PHE A N 1
ATOM 716 C CA . PHE A 1 90 ? 14.270 7.074 8.193 1.00 52.44 90 PHE A CA 1
ATOM 717 C C . PHE A 1 90 ? 15.407 7.228 9.198 1.00 52.44 90 PHE A C 1
ATOM 719 O O . PHE A 1 90 ? 16.119 6.267 9.483 1.00 52.44 90 PHE A O 1
ATOM 726 N N . SER A 1 91 ? 15.531 8.415 9.785 1.00 42.34 91 SER A N 1
ATOM 727 C CA . SER A 1 91 ? 16.213 8.561 11.067 1.00 42.34 91 SER A CA 1
ATOM 728 C C . SER A 1 91 ? 15.124 8.534 12.135 1.00 42.34 91 SER A C 1
ATOM 730 O O . SER A 1 91 ? 1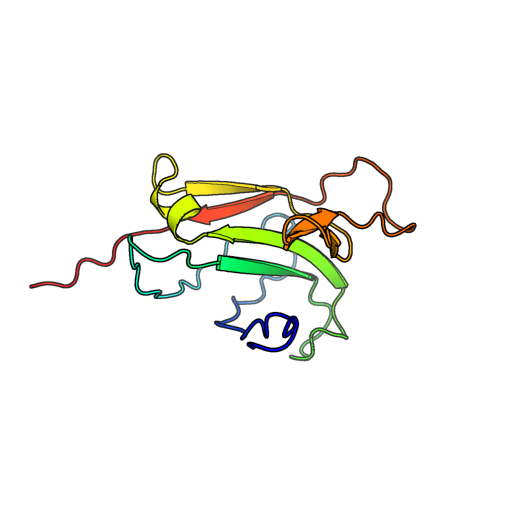4.158 9.300 12.066 1.00 42.34 91 SER A O 1
ATOM 732 N N . LEU A 1 92 ? 15.208 7.599 13.085 1.00 48.88 92 LEU A N 1
ATOM 733 C CA . LEU A 1 92 ? 14.243 7.523 14.182 1.00 48.88 92 LEU A CA 1
ATOM 734 C C . LEU A 1 92 ? 14.384 8.792 15.034 1.00 48.88 92 LEU A C 1
ATOM 736 O O . LEU A 1 92 ? 15.475 9.089 15.521 1.00 48.88 92 LEU A O 1
ATOM 740 N N . ASN A 1 93 ? 13.298 9.538 15.256 1.00 45.94 93 ASN A N 1
ATOM 741 C CA . ASN A 1 93 ? 13.350 10.634 16.218 1.00 45.94 93 ASN A CA 1
ATOM 742 C C . ASN A 1 93 ? 13.473 10.049 17.632 1.00 45.94 93 ASN A C 1
ATOM 744 O O . ASN A 1 93 ? 12.513 9.485 18.165 1.00 45.94 93 ASN A O 1
ATOM 748 N N . SER A 1 94 ? 14.632 10.244 18.260 1.00 45.00 94 SER A N 1
ATOM 749 C CA . SER A 1 94 ? 14.983 9.739 19.593 1.00 45.00 94 SER A CA 1
ATOM 750 C C . SER A 1 94 ? 14.039 10.204 20.713 1.00 45.00 94 SER A C 1
ATOM 752 O O . SER A 1 94 ? 14.059 9.621 21.791 1.00 45.00 94 SER A O 1
ATOM 754 N N . ARG A 1 95 ? 13.198 11.226 20.479 1.00 50.66 95 ARG A N 1
ATOM 755 C CA . ARG A 1 95 ? 12.226 11.751 21.459 1.00 50.66 95 ARG A CA 1
ATOM 756 C C . ARG A 1 95 ? 10.812 11.188 21.335 1.00 50.66 95 ARG A C 1
ATOM 758 O O . ARG A 1 95 ? 10.061 11.271 22.298 1.00 50.66 95 ARG A O 1
ATOM 765 N N . THR A 1 96 ? 10.414 10.664 20.175 1.00 54.66 96 THR A N 1
ATOM 766 C CA . THR A 1 96 ? 9.016 10.239 19.938 1.00 54.66 96 THR A CA 1
ATOM 767 C C . THR A 1 96 ? 8.881 8.844 19.338 1.00 54.66 96 THR A C 1
ATOM 769 O O . THR A 1 96 ? 7.760 8.359 19.212 1.00 54.66 96 THR A O 1
ATOM 772 N N . GLY A 1 97 ? 9.986 8.208 18.921 1.00 52.31 97 GLY A N 1
ATOM 773 C CA . GLY A 1 97 ? 9.963 6.928 18.202 1.00 52.31 97 GLY A CA 1
ATOM 774 C C . GLY A 1 97 ? 9.242 6.997 16.851 1.00 52.31 97 GLY A C 1
ATOM 775 O O . GLY A 1 97 ? 9.091 5.981 16.178 1.00 52.31 97 GLY A O 1
ATOM 776 N N . LYS A 1 98 ? 8.782 8.188 16.442 1.00 49.41 98 LYS A N 1
ATOM 777 C CA . LYS A 1 98 ? 8.099 8.389 15.172 1.00 49.41 98 LYS A CA 1
ATOM 778 C C . LYS A 1 98 ? 9.131 8.387 14.041 1.00 49.41 98 LYS A C 1
ATOM 780 O O . LYS A 1 98 ? 10.186 9.018 14.191 1.00 49.41 98 LYS A O 1
ATOM 785 N N . PRO A 1 99 ? 8.832 7.725 12.913 1.00 51.50 99 PRO A N 1
ATOM 786 C CA . PRO A 1 99 ? 9.649 7.832 11.714 1.00 51.50 99 PRO A CA 1
ATOM 787 C C . PRO A 1 99 ? 9.715 9.303 11.279 1.00 51.50 99 PRO A C 1
ATOM 789 O O . PRO A 1 99 ? 8.675 9.919 11.042 1.00 51.50 99 PRO A O 1
ATOM 792 N N . MET A 1 100 ? 10.917 9.883 11.202 1.00 49.44 100 MET A N 1
ATOM 793 C CA . MET A 1 100 ? 11.136 11.162 10.522 1.00 49.44 100 MET A CA 1
ATOM 794 C C . MET A 1 100 ? 11.865 10.914 9.201 1.00 49.44 100 MET A C 1
ATOM 796 O O . MET A 1 100 ? 12.819 10.130 9.185 1.00 49.44 100 MET A O 1
ATOM 800 N N . PRO A 1 101 ? 11.443 11.561 8.099 1.00 52.78 101 PRO A N 1
ATOM 801 C CA . PRO A 1 101 ? 12.152 11.444 6.831 1.00 52.78 101 PRO A CA 1
ATOM 802 C C . PRO A 1 101 ? 13.594 11.929 7.028 1.00 52.78 101 PRO A C 1
ATOM 804 O O . PRO A 1 101 ? 13.800 13.100 7.355 1.00 52.78 101 PRO A O 1
ATOM 807 N N . ALA A 1 102 ? 14.594 11.051 6.870 1.00 47.97 102 ALA A N 1
ATOM 808 C CA . ALA A 1 102 ? 15.957 11.534 6.705 1.00 47.97 102 ALA A CA 1
ATOM 809 C C . ALA A 1 102 ? 16.069 12.007 5.259 1.00 47.97 102 ALA A C 1
ATOM 811 O O . ALA A 1 102 ? 15.841 11.248 4.318 1.00 47.97 102 ALA A O 1
ATOM 812 N N . VAL A 1 103 ? 16.390 13.287 5.093 1.00 46.53 103 VAL A N 1
ATOM 813 C CA . VAL A 1 103 ? 16.801 13.840 3.807 1.00 46.53 103 VAL A CA 1
ATOM 814 C C . VAL A 1 103 ? 18.058 13.084 3.377 1.00 46.53 103 VAL A C 1
ATOM 816 O O . VAL A 1 103 ? 19.157 13.347 3.858 1.00 46.53 103 VAL A O 1
ATOM 819 N N . SER A 1 104 ? 17.899 12.088 2.508 1.00 45.31 104 SER A N 1
ATOM 820 C CA . SER A 1 104 ? 19.007 11.556 1.726 1.00 45.31 104 SER A CA 1
ATOM 821 C C . SER A 1 104 ? 19.322 12.579 0.638 1.00 45.31 104 SER A C 1
ATOM 823 O O . SER A 1 104 ? 18.463 12.870 -0.197 1.00 45.31 104 SER A O 1
ATOM 825 N N . ASN A 1 105 ? 20.548 13.104 0.639 1.00 40.62 105 ASN A N 1
ATOM 826 C CA . ASN A 1 105 ? 21.073 14.124 -0.284 1.00 40.62 105 ASN A CA 1
ATOM 827 C C . ASN A 1 105 ? 21.193 13.670 -1.763 1.00 40.62 105 ASN A C 1
ATOM 829 O O . ASN A 1 105 ? 22.071 14.135 -2.480 1.00 40.62 105 ASN A O 1
ATOM 833 N N . GLY A 1 106 ? 20.330 12.767 -2.236 1.00 46.34 106 GLY A N 1
ATOM 834 C CA . GLY A 1 106 ? 20.275 12.308 -3.632 1.00 46.34 106 GLY A CA 1
ATOM 835 C C . GLY A 1 106 ? 18.891 12.401 -4.284 1.00 46.34 106 GLY A C 1
ATOM 836 O O . GLY A 1 106 ? 18.770 12.162 -5.479 1.00 46.34 106 GLY A O 1
ATOM 837 N N . GLY A 1 107 ? 17.845 12.759 -3.532 1.00 45.25 107 GLY A N 1
ATOM 838 C CA . GLY A 1 107 ? 16.498 12.966 -4.068 1.00 45.25 107 GLY A CA 1
ATOM 839 C C . GLY A 1 107 ? 16.201 14.453 -4.226 1.00 45.25 107 GLY A C 1
ATOM 840 O O . GLY A 1 107 ? 16.429 15.226 -3.298 1.00 45.25 107 GLY A O 1
ATOM 841 N N . VAL A 1 108 ? 15.677 14.867 -5.383 1.00 47.72 108 VAL A N 1
ATOM 842 C CA . VAL A 1 108 ? 15.186 16.240 -5.580 1.00 47.72 108 VAL A CA 1
ATOM 843 C C . VAL A 1 108 ? 14.125 16.537 -4.506 1.00 47.72 108 VAL A C 1
ATOM 845 O O . VAL A 1 108 ? 13.102 15.843 -4.478 1.00 47.72 108 VAL A O 1
ATOM 848 N N . PRO A 1 109 ? 14.324 17.544 -3.633 1.00 44.16 109 PRO A N 1
ATOM 849 C CA . PRO A 1 109 ? 13.333 17.916 -2.632 1.00 44.16 109 PRO A CA 1
ATOM 850 C C . PRO A 1 109 ? 11.999 18.243 -3.317 1.00 44.16 109 PRO A C 1
ATOM 852 O O . PRO A 1 109 ? 11.938 19.123 -4.172 1.00 44.16 109 PRO A O 1
ATOM 855 N N . GLY A 1 110 ? 10.932 17.519 -2.968 1.00 48.81 110 GLY A N 1
ATOM 856 C CA . GLY A 1 110 ? 9.574 17.796 -3.451 1.00 48.81 110 GLY A CA 1
ATOM 857 C C . GLY A 1 110 ? 9.034 16.897 -4.570 1.00 48.81 110 GLY A C 1
ATOM 858 O O . GLY A 1 110 ? 7.884 17.086 -4.968 1.00 48.81 110 GLY A O 1
ATOM 859 N N . LYS A 1 111 ? 9.777 15.893 -5.057 1.00 49.34 111 LYS A N 1
ATOM 860 C CA . LYS A 1 111 ? 9.202 14.897 -5.980 1.00 49.34 111 LYS A CA 1
ATOM 861 C C . LYS A 1 111 ? 8.472 13.801 -5.197 1.00 49.34 111 LYS A C 1
ATOM 863 O O . LYS A 1 111 ? 9.096 13.008 -4.502 1.00 49.34 111 LYS A O 1
ATOM 868 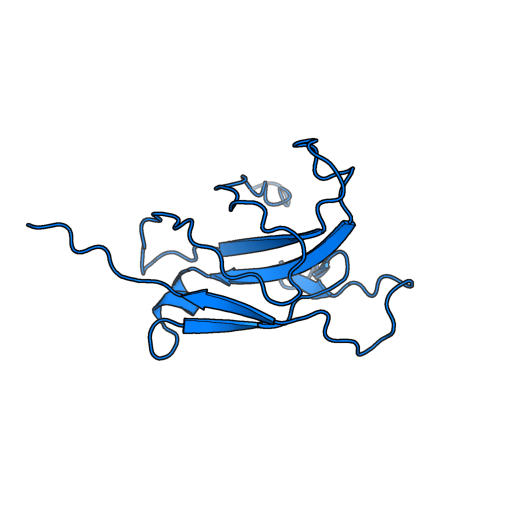N N . LYS A 1 112 ? 7.138 13.765 -5.300 1.00 56.81 112 LYS A N 1
ATOM 869 C CA . LYS A 1 112 ? 6.337 12.591 -4.918 1.00 56.81 112 LYS A CA 1
ATOM 870 C C . LYS A 1 112 ? 6.699 11.469 -5.893 1.00 56.81 112 LYS A C 1
ATOM 872 O O . LYS A 1 112 ? 6.486 11.644 -7.088 1.00 56.81 112 LYS A O 1
ATOM 877 N N . CYS A 1 113 ? 7.232 10.351 -5.411 1.00 69.75 113 CYS A N 1
ATOM 878 C CA . CYS A 1 113 ? 7.683 9.264 -6.295 1.00 69.75 113 CYS A CA 1
ATOM 879 C C . CYS A 1 113 ? 6.585 8.265 -6.666 1.00 69.75 113 CYS A C 1
ATOM 881 O O . CYS A 1 113 ? 6.855 7.230 -7.257 1.00 69.75 113 CYS A O 1
ATOM 883 N N . GLY A 1 114 ? 5.339 8.606 -6.346 1.00 87.25 114 GLY A N 1
ATOM 884 C CA . GLY A 1 114 ? 4.153 7.814 -6.625 1.00 87.25 114 GLY A CA 1
ATOM 885 C C . GLY A 1 114 ? 3.239 7.751 -5.409 1.00 87.25 114 GLY A C 1
ATOM 886 O O . GLY A 1 114 ? 3.557 8.267 -4.331 1.00 87.25 114 GLY A O 1
ATOM 887 N N . THR A 1 115 ? 2.095 7.111 -5.599 1.00 92.81 115 THR A N 1
ATOM 888 C CA . THR A 1 115 ? 1.118 6.823 -4.551 1.00 92.81 115 THR A CA 1
ATOM 889 C C . THR A 1 115 ? 0.909 5.319 -4.536 1.00 92.81 115 THR A C 1
ATOM 891 O O . THR A 1 115 ? 0.730 4.723 -5.593 1.00 92.81 115 THR A O 1
ATOM 894 N N . ILE A 1 116 ? 0.922 4.713 -3.352 1.00 95.19 116 ILE A N 1
ATOM 895 C CA . ILE A 1 116 ? 0.423 3.353 -3.163 1.00 95.19 116 ILE A CA 1
ATOM 896 C C . ILE A 1 116 ? -1.018 3.424 -2.685 1.00 95.19 116 ILE A C 1
ATOM 898 O O . ILE A 1 116 ? -1.378 4.292 -1.882 1.00 95.19 116 ILE A O 1
ATOM 902 N N . ILE A 1 117 ? -1.830 2.498 -3.177 1.00 97.62 117 ILE A N 1
ATOM 903 C CA . ILE A 1 117 ? -3.218 2.380 -2.772 1.00 97.62 117 ILE A CA 1
ATOM 904 C C . ILE A 1 117 ? -3.442 0.996 -2.187 1.00 97.62 117 ILE A C 1
ATOM 906 O O . ILE A 1 117 ? -3.114 -0.009 -2.807 1.00 97.62 117 ILE A O 1
ATOM 910 N N . LEU A 1 118 ? -3.965 0.969 -0.969 1.00 97.38 118 LEU A N 1
ATOM 911 C CA . LEU A 1 118 ? -4.159 -0.229 -0.172 1.00 97.38 118 LEU A CA 1
ATOM 912 C C . LEU A 1 118 ? -5.652 -0.403 0.066 1.00 97.38 118 LEU A C 1
ATOM 914 O O . LEU A 1 118 ? -6.304 0.511 0.565 1.00 97.38 118 LEU A O 1
ATOM 918 N N . 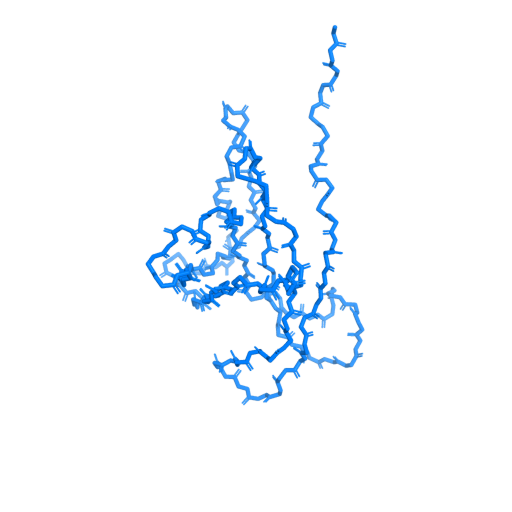SER A 1 119 ? -6.188 -1.567 -0.277 1.00 96.88 119 SER A N 1
ATOM 919 C CA . SER A 1 119 ? -7.579 -1.931 -0.013 1.00 96.88 119 SER A CA 1
ATOM 920 C C . SER A 1 119 ? -7.643 -3.155 0.889 1.00 96.88 119 SER A C 1
ATOM 922 O O . SER A 1 119 ? -6.891 -4.109 0.689 1.00 96.88 119 SER A O 1
ATOM 924 N N . ALA A 1 120 ? -8.551 -3.131 1.859 1.00 95.94 120 ALA A N 1
ATOM 925 C CA . ALA A 1 120 ? -8.864 -4.272 2.706 1.00 95.94 120 ALA A CA 1
ATOM 926 C C . ALA A 1 120 ? -10.309 -4.721 2.473 1.00 95.94 120 ALA A C 1
ATOM 928 O O . ALA A 1 120 ? -11.204 -3.901 2.285 1.00 95.94 120 ALA A O 1
ATOM 929 N N . GLU A 1 121 ? -10.522 -6.030 2.513 1.00 93.94 121 GLU A N 1
ATOM 930 C CA . GLU A 1 121 ? -11.836 -6.665 2.453 1.00 93.94 121 GLU A CA 1
ATOM 931 C C . GLU A 1 121 ? -11.934 -7.622 3.640 1.00 93.94 121 GLU A C 1
ATOM 933 O O . GLU A 1 121 ? -10.987 -8.358 3.929 1.00 93.94 121 GLU A O 1
ATOM 938 N N . GLU A 1 122 ? -13.068 -7.616 4.337 1.00 90.12 122 GLU A N 1
ATOM 939 C CA . GLU A 1 122 ? -13.323 -8.599 5.384 1.00 90.12 122 GLU A CA 1
ATOM 940 C C . GLU A 1 122 ? -13.636 -9.951 4.735 1.00 90.12 122 GLU A C 1
ATOM 942 O O . GLU A 1 122 ? -14.578 -10.085 3.949 1.00 90.12 122 GLU A O 1
ATOM 947 N N . LEU A 1 123 ? -12.840 -10.969 5.063 1.00 87.38 123 LEU A N 1
ATOM 948 C CA . LEU A 1 123 ? -13.164 -12.337 4.691 1.00 87.38 123 LEU A CA 1
ATOM 949 C C . LEU A 1 123 ? -14.293 -12.803 5.602 1.00 87.38 123 LEU A C 1
ATOM 951 O O . LEU A 1 123 ? -14.100 -13.018 6.798 1.00 87.38 123 LEU A O 1
ATOM 955 N N . SER A 1 124 ? -15.481 -12.966 5.030 1.00 77.38 124 SER A N 1
ATOM 956 C CA . SER A 1 124 ? -16.579 -13.623 5.722 1.00 77.38 124 SER A CA 1
ATOM 957 C C . SER A 1 124 ? -16.185 -15.081 5.942 1.00 77.38 124 SER A C 1
ATOM 959 O O . SER A 1 124 ? -16.296 -15.917 5.047 1.00 77.38 124 SER A O 1
ATOM 961 N N . ASN A 1 125 ? -15.716 -15.406 7.146 1.00 59.62 125 ASN A N 1
ATOM 962 C CA . ASN A 1 125 ? -15.757 -16.789 7.591 1.00 59.62 125 ASN A CA 1
ATOM 963 C C . ASN A 1 125 ? -17.236 -17.161 7.695 1.00 59.62 125 ASN A C 1
ATOM 965 O O . ASN A 1 125 ? -17.957 -16.611 8.530 1.00 59.62 125 ASN A O 1
ATOM 969 N N . CYS A 1 126 ? -17.694 -18.067 6.828 1.00 47.19 126 CYS A N 1
ATOM 970 C CA . CYS A 1 126 ? -18.966 -18.749 7.019 1.00 47.19 126 CYS A CA 1
ATOM 971 C C . CYS A 1 126 ? -18.950 -19.351 8.431 1.00 47.19 126 CYS A C 1
ATOM 973 O O . CYS A 1 126 ? -18.148 -20.243 8.712 1.00 47.19 126 CYS A O 1
ATOM 975 N N . ARG A 1 127 ? -19.773 -18.793 9.319 1.00 44.69 127 ARG A N 1
ATOM 976 C CA . ARG A 1 127 ? -20.079 -19.378 10.624 1.00 44.69 127 ARG A CA 1
ATOM 977 C C . ARG A 1 127 ? -21.052 -20.534 10.465 1.00 44.69 127 ARG A C 1
ATOM 979 O O . ARG A 1 127 ? -21.938 -20.424 9.588 1.00 44.69 127 ARG A O 1
#